Protein AF-A0A963C3F1-F1 (afdb_monomer_lite)

Foldseek 3Di:
DDPPDPPQQLALVVLLVLLCVLQPPNSVVLNVLSVPFDSDLVSNLVSLVVSLVCCCVPGNVVSSVVSNVVSCVSSVD

Sequence (77 aa):
QDAGEQAEAVSAQALITLAEGFFGGRADPVVRKLEKAGESPAELLQAVESAAKLAKLTIDEPKAAQFLIEARKLIGK

Structure (mmCIF, N/CA/C/O backbone):
data_AF-A0A963C3F1-F1
#
_entry.id   AF-A0A963C3F1-F1
#
loop_
_atom_site.group_PDB
_atom_site.id
_atom_site.type_symbol
_atom_site.label_atom_id
_atom_site.label_alt_id
_atom_site.label_comp_id
_atom_site.label_asym_id
_atom_site.label_e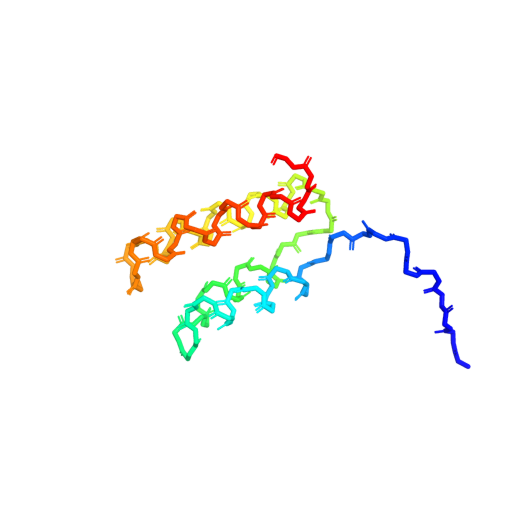ntity_id
_atom_site.label_seq_id
_atom_site.pdbx_PDB_ins_code
_atom_site.Cartn_x
_atom_site.Cartn_y
_atom_site.Cartn_z
_atom_site.occupancy
_atom_site.B_iso_or_equiv
_atom_site.auth_seq_id
_atom_site.auth_comp_id
_atom_site.auth_asym_id
_atom_site.auth_atom_id
_atom_site.pdbx_PDB_model_num
ATOM 1 N N . GLN A 1 1 ? -30.264 -6.720 -2.668 1.00 38.97 1 GLN A N 1
ATOM 2 C CA . GLN A 1 1 ? -28.957 -7.061 -2.081 1.00 38.97 1 GLN A CA 1
ATOM 3 C C . GLN A 1 1 ? -28.256 -5.753 -1.809 1.00 38.97 1 GLN A C 1
ATOM 5 O O . GLN A 1 1 ? -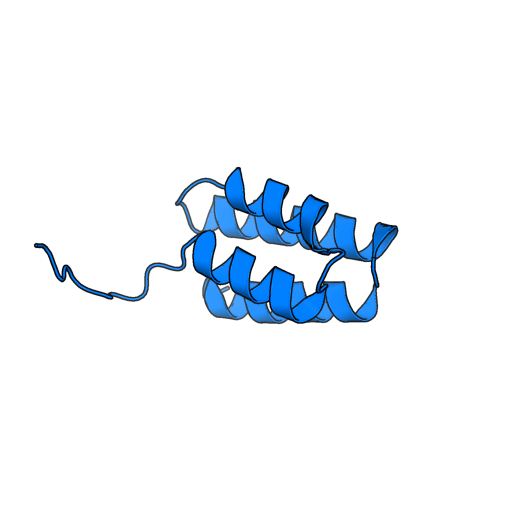28.347 -4.851 -2.631 1.00 38.97 1 GLN A O 1
ATOM 10 N N . ASP A 1 2 ? -27.737 -5.662 -0.598 1.00 36.06 2 ASP A N 1
ATOM 11 C CA . ASP A 1 2 ? -27.295 -4.474 0.118 1.00 36.06 2 ASP A CA 1
ATOM 12 C C . ASP A 1 2 ? -26.320 -3.610 -0.699 1.00 36.06 2 ASP A C 1
ATOM 14 O O . ASP A 1 2 ? -25.216 -4.040 -1.023 1.00 36.06 2 ASP A O 1
ATOM 18 N N . ALA A 1 3 ? -26.758 -2.408 -1.071 1.00 50.44 3 ALA A N 1
ATOM 19 C CA . ALA A 1 3 ? -25.891 -1.322 -1.511 1.00 50.44 3 ALA A CA 1
ATOM 20 C C . ALA A 1 3 ? -25.653 -0.426 -0.289 1.00 50.44 3 ALA A C 1
ATOM 22 O O . ALA A 1 3 ? -26.142 0.699 -0.236 1.00 50.44 3 ALA A O 1
ATOM 23 N N . GLY A 1 4 ? -25.008 -0.991 0.731 1.00 45.12 4 GLY A N 1
ATOM 24 C CA . GLY A 1 4 ? -24.653 -0.289 1.957 1.00 45.12 4 GLY A CA 1
ATOM 25 C C . GLY A 1 4 ? -23.519 0.697 1.700 1.00 45.12 4 GLY A C 1
ATOM 26 O O . GLY A 1 4 ? -22.477 0.335 1.153 1.00 45.12 4 GLY A O 1
ATOM 27 N N . GLU A 1 5 ? -23.784 1.952 2.049 1.00 42.22 5 GLU A N 1
ATOM 28 C CA . GLU A 1 5 ? -22.859 3.063 2.272 1.00 42.22 5 GLU A CA 1
ATOM 29 C C . GLU A 1 5 ? -21.372 2.859 1.899 1.00 42.22 5 GLU A C 1
ATOM 31 O O . GLU A 1 5 ? -20.554 2.367 2.676 1.00 42.22 5 GLU A O 1
ATOM 36 N N . GLN A 1 6 ? -20.977 3.413 0.748 1.00 40.16 6 GLN A N 1
ATOM 37 C CA . GLN A 1 6 ? -19.596 3.826 0.480 1.00 40.16 6 GLN A CA 1
ATOM 38 C C . GLN A 1 6 ? -19.267 5.084 1.300 1.00 40.16 6 GLN A C 1
ATOM 40 O O . GLN A 1 6 ? -19.159 6.185 0.767 1.00 40.16 6 GLN A O 1
ATOM 45 N N . ALA A 1 7 ? -19.139 4.936 2.615 1.00 42.16 7 ALA A N 1
ATOM 46 C CA . ALA A 1 7 ? -18.543 5.947 3.478 1.00 42.16 7 ALA A CA 1
ATOM 47 C C . ALA A 1 7 ? -17.065 5.590 3.687 1.00 42.16 7 ALA A C 1
ATOM 49 O O . ALA A 1 7 ? -16.740 4.886 4.631 1.00 42.16 7 ALA A O 1
ATOM 50 N N . GLU A 1 8 ? -16.215 6.000 2.739 1.00 50.25 8 GLU A N 1
ATOM 51 C CA . GLU A 1 8 ? -14.756 6.245 2.820 1.00 50.25 8 GLU A CA 1
ATOM 52 C C . GLU A 1 8 ? -13.909 5.441 3.844 1.00 50.25 8 GLU A C 1
ATOM 54 O O . GLU A 1 8 ? -12.954 5.951 4.424 1.00 50.25 8 GLU A O 1
ATOM 59 N N . ALA A 1 9 ? -14.215 4.165 4.076 1.00 56.88 9 ALA A N 1
ATOM 60 C CA . ALA A 1 9 ? -13.360 3.272 4.840 1.00 56.88 9 ALA A CA 1
ATOM 61 C C . ALA A 1 9 ? -12.273 2.764 3.896 1.00 56.88 9 ALA A C 1
ATOM 63 O O . ALA A 1 9 ? -12.519 1.961 2.992 1.00 56.88 9 ALA A O 1
ATOM 64 N N . VAL A 1 10 ? -11.060 3.271 4.081 1.00 69.50 10 VAL A N 1
ATOM 65 C CA . VAL A 1 10 ? -9.883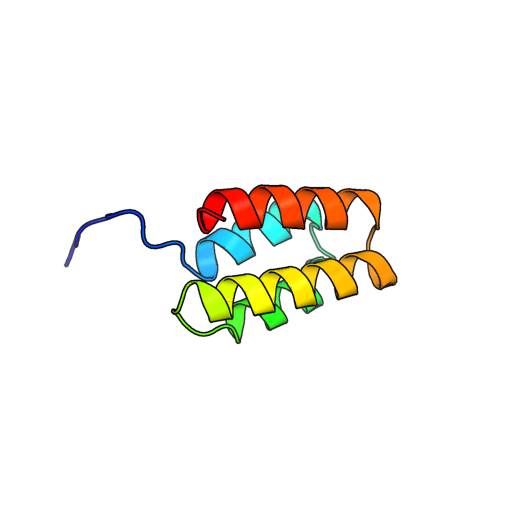 2.797 3.356 1.00 69.50 10 VAL A CA 1
ATOM 66 C C . VAL A 1 10 ? -9.724 1.323 3.662 1.00 69.50 10 VAL A C 1
ATOM 68 O O . VAL A 1 10 ? -9.422 0.941 4.787 1.00 69.50 10 VAL A O 1
ATOM 71 N N . SER A 1 11 ? -9.967 0.494 2.658 1.00 82.00 11 SER A N 1
ATOM 72 C CA . SER A 1 11 ? -9.891 -0.950 2.791 1.00 82.00 11 SER A CA 1
ATOM 73 C C . SER A 1 11 ? -8.552 -1.462 2.277 1.00 82.00 11 SER A C 1
ATOM 75 O O . SER A 1 11 ? -7.921 -0.863 1.398 1.00 82.00 11 SER A O 1
ATOM 77 N N . ALA A 1 12 ? -8.144 -2.632 2.770 1.00 87.31 12 ALA 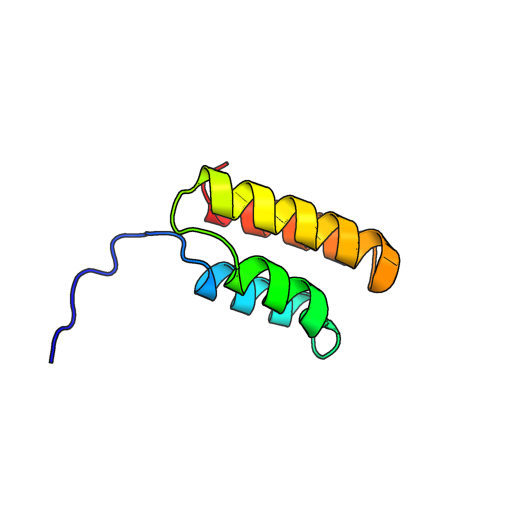A N 1
ATOM 78 C CA . ALA A 1 12 ? -7.015 -3.370 2.214 1.00 87.31 12 ALA A CA 1
ATOM 79 C C . ALA A 1 12 ? -7.142 -3.540 0.686 1.00 87.31 12 ALA A C 1
ATOM 81 O O . ALA A 1 12 ? -6.150 -3.432 -0.031 1.00 87.31 12 ALA A O 1
ATOM 82 N N . GLN A 1 13 ? -8.367 -3.693 0.169 1.00 89.25 13 GLN A N 1
ATOM 83 C CA . GLN A 1 13 ? -8.640 -3.835 -1.262 1.00 89.25 13 GLN A CA 1
ATOM 84 C C . GLN A 1 13 ? -8.243 -2.599 -2.087 1.00 89.25 13 GLN A C 1
ATOM 86 O O . GLN A 1 13 ? -7.694 -2.738 -3.185 1.00 89.25 13 GLN A O 1
ATOM 91 N N . ALA A 1 14 ? -8.478 -1.389 -1.568 1.00 91.06 14 ALA A N 1
ATOM 92 C CA . ALA A 1 14 ? -8.062 -0.156 -2.238 1.00 91.06 14 ALA A CA 1
ATOM 93 C C . ALA A 1 14 ? -6.529 -0.070 -2.333 1.00 91.06 14 ALA A C 1
ATOM 95 O O . ALA A 1 14 ? -5.976 0.277 -3.378 1.00 91.06 14 ALA A O 1
ATOM 96 N N . LEU A 1 15 ? -5.836 -0.465 -1.262 1.00 92.38 15 LEU A N 1
ATOM 97 C CA . LEU A 1 15 ? -4.374 -0.496 -1.209 1.00 92.38 15 LEU A CA 1
ATOM 98 C C . LEU A 1 15 ? -3.782 -1.569 -2.133 1.00 92.38 15 LEU A C 1
ATOM 100 O O . LEU A 1 15 ? -2.746 -1.336 -2.755 1.00 92.38 15 LEU A O 1
ATOM 104 N N . ILE A 1 16 ? -4.439 -2.727 -2.249 1.00 93.38 16 ILE A N 1
ATOM 105 C CA . ILE A 1 16 ? -4.059 -3.805 -3.174 1.00 93.38 16 ILE A CA 1
ATOM 106 C C . ILE A 1 16 ? -4.154 -3.315 -4.618 1.00 93.38 16 ILE A C 1
ATOM 108 O O . ILE A 1 16 ? -3.174 -3.404 -5.353 1.00 93.38 16 ILE A O 1
ATOM 112 N N . THR A 1 17 ? -5.280 -2.700 -4.985 1.00 93.94 17 THR A N 1
ATOM 113 C CA . THR A 1 17 ? -5.486 -2.139 -6.331 1.00 93.94 17 THR A CA 1
ATOM 114 C C . THR A 1 17 ? -4.413 -1.096 -6.664 1.00 93.94 17 THR A C 1
ATOM 116 O O . THR A 1 17 ? -3.846 -1.091 -7.759 1.00 93.94 17 THR A O 1
ATOM 119 N N . LEU A 1 18 ? -4.074 -0.236 -5.696 1.00 93.56 18 LEU A N 1
ATOM 120 C CA . LEU A 1 18 ? -2.989 0.732 -5.837 1.00 93.56 18 LEU A CA 1
ATOM 121 C C . LEU A 1 18 ? -1.638 0.035 -6.075 1.00 93.56 18 LEU A C 1
ATOM 123 O O . LEU A 1 18 ? -0.896 0.408 -6.985 1.00 93.56 18 LEU A O 1
ATOM 127 N N . ALA A 1 19 ? -1.310 -0.986 -5.280 1.00 93.69 19 ALA A N 1
ATOM 128 C CA . ALA A 1 19 ? -0.060 -1.728 -5.408 1.00 93.69 19 ALA A CA 1
ATOM 129 C C . ALA A 1 19 ? 0.077 -2.4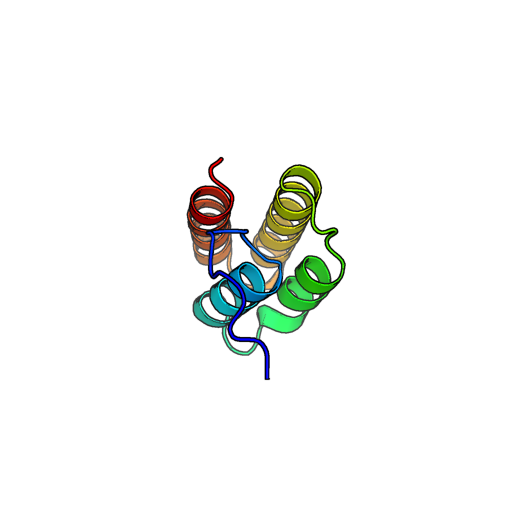23 -6.771 1.00 93.69 19 ALA A C 1
ATOM 131 O O . ALA A 1 19 ? 1.148 -2.376 -7.381 1.00 93.69 19 ALA A O 1
ATOM 132 N N . GLU A 1 20 ? -0.997 -3.032 -7.269 1.00 94.25 20 GLU A N 1
ATOM 133 C CA . GLU A 1 20 ? -1.033 -3.644 -8.599 1.00 94.25 20 GLU A CA 1
ATOM 134 C C . GLU A 1 20 ? -0.795 -2.605 -9.703 1.00 94.25 20 GLU A C 1
ATOM 136 O O . GLU A 1 20 ? -0.026 -2.866 -10.629 1.00 94.25 20 GLU A O 1
ATOM 141 N N . GLY A 1 21 ? -1.344 -1.393 -9.570 1.00 93.62 21 GLY A N 1
ATOM 142 C CA . GLY A 1 21 ? -1.083 -0.287 -10.496 1.00 93.62 21 GLY A CA 1
ATOM 143 C C . GLY A 1 21 ? 0.386 0.161 -10.529 1.00 93.62 21 GLY A C 1
ATOM 144 O O . GLY A 1 21 ? 0.931 0.440 -11.599 1.00 93.62 21 GLY A O 1
ATOM 145 N N . PHE A 1 22 ? 1.066 0.187 -9.378 1.00 93.19 22 PHE A N 1
ATOM 146 C CA . PHE A 1 22 ? 2.480 0.578 -9.298 1.00 93.19 22 PHE A CA 1
ATOM 147 C C . PHE A 1 22 ? 3.431 -0.515 -9.797 1.00 93.19 22 PHE A C 1
ATOM 149 O O . PHE A 1 22 ? 4.345 -0.261 -10.599 1.00 93.19 22 PHE A O 1
ATOM 156 N N . PHE A 1 23 ? 3.249 -1.733 -9.288 1.00 92.38 23 PHE A N 1
ATOM 157 C CA . PHE A 1 23 ? 4.215 -2.820 -9.434 1.00 92.38 23 PHE A CA 1
ATOM 158 C C . PHE A 1 23 ? 3.858 -3.810 -10.550 1.00 92.38 23 PHE A C 1
ATOM 160 O O . PHE A 1 23 ? 4.722 -4.592 -10.963 1.00 92.38 23 PHE A O 1
ATOM 167 N N . GLY A 1 24 ? 2.631 -3.762 -11.079 1.00 90.69 24 GLY A N 1
ATOM 168 C CA . GLY A 1 24 ? 2.140 -4.675 -12.109 1.00 90.69 24 GLY A CA 1
ATOM 169 C C . GLY A 1 24 ? 2.255 -6.134 -11.670 1.00 90.69 24 GLY A C 1
ATOM 170 O O . GLY A 1 24 ? 2.059 -6.466 -10.504 1.00 90.69 24 GLY A O 1
ATOM 171 N N . GLY A 1 25 ? 2.690 -7.012 -12.578 1.00 88.94 25 GLY A N 1
ATOM 172 C CA . GLY A 1 25 ? 2.873 -8.444 -12.296 1.00 88.94 25 GLY A CA 1
ATOM 173 C C . GLY A 1 25 ? 3.909 -8.791 -11.213 1.00 88.94 25 GLY A C 1
ATOM 174 O O . GLY A 1 25 ? 4.083 -9.962 -10.898 1.00 88.94 25 GLY A O 1
ATOM 175 N N . ARG A 1 26 ? 4.610 -7.804 -10.634 1.00 89.56 26 ARG A N 1
ATOM 176 C CA . ARG A 1 26 ? 5.531 -7.993 -9.499 1.00 89.56 26 ARG A CA 1
ATOM 177 C C . ARG A 1 26 ? 4.908 -7.614 -8.150 1.00 89.56 26 ARG A C 1
ATOM 179 O O . ARG A 1 26 ? 5.614 -7.631 -7.148 1.00 89.56 26 ARG A O 1
ATOM 186 N N . ALA A 1 27 ? 3.618 -7.274 -8.108 1.00 92.75 27 ALA A N 1
ATOM 187 C CA . ALA A 1 27 ? 2.933 -6.836 -6.892 1.00 92.75 27 ALA A CA 1
ATOM 188 C C . ALA A 1 27 ? 2.674 -7.961 -5.872 1.00 92.75 27 ALA A C 1
ATOM 190 O O . ALA A 1 27 ? 2.422 -7.653 -4.713 1.00 92.75 27 ALA A O 1
ATOM 191 N N . ASP A 1 28 ? 2.775 -9.240 -6.251 1.00 92.88 28 ASP A N 1
ATOM 192 C CA . ASP A 1 28 ? 2.413 -10.396 -5.406 1.00 92.88 28 ASP A CA 1
ATOM 193 C C . ASP A 1 28 ? 2.903 -10.318 -3.936 1.00 92.88 28 ASP A C 1
ATOM 195 O O . ASP A 1 28 ? 2.076 -10.405 -3.024 1.00 92.88 28 ASP A O 1
ATOM 199 N N . PRO A 1 29 ? 4.194 -10.051 -3.632 1.00 90.25 29 PRO A N 1
ATOM 200 C CA . PRO A 1 29 ? 4.653 -9.986 -2.243 1.00 90.25 29 PRO A CA 1
ATOM 201 C C . PRO A 1 29 ? 4.164 -8.742 -1.482 1.00 90.25 29 PRO A C 1
ATOM 203 O O . PRO A 1 29 ? 4.173 -8.732 -0.249 1.00 90.25 29 PRO A O 1
ATOM 206 N N . VAL A 1 30 ? 3.758 -7.690 -2.197 1.00 93.31 30 VAL A N 1
ATOM 207 C CA . VAL A 1 30 ? 3.118 -6.500 -1.626 1.00 93.31 30 VAL A CA 1
ATOM 208 C C . VAL A 1 30 ? 1.649 -6.791 -1.331 1.00 93.31 30 VAL A C 1
ATOM 210 O O . VAL A 1 30 ? 1.209 -6.560 -0.207 1.00 93.31 30 VAL A O 1
ATOM 213 N N . VAL A 1 31 ? 0.924 -7.355 -2.298 1.00 93.75 31 VAL A N 1
ATOM 214 C CA . VAL A 1 31 ? -0.497 -7.712 -2.180 1.00 93.75 31 VAL A CA 1
ATOM 215 C C . VAL A 1 31 ? -0.715 -8.640 -0.989 1.00 93.75 31 VAL A C 1
ATOM 217 O O . VAL A 1 31 ? -1.463 -8.288 -0.082 1.00 93.75 31 VAL A O 1
ATOM 220 N N . ARG A 1 32 ? 0.068 -9.721 -0.876 1.00 92.12 32 ARG A N 1
ATOM 221 C CA . ARG A 1 32 ? -0.013 -10.662 0.258 1.00 92.12 32 ARG A CA 1
ATOM 222 C C . ARG A 1 32 ? 0.192 -10.025 1.632 1.00 92.12 32 ARG A C 1
ATOM 224 O O . ARG A 1 32 ? -0.214 -10.594 2.644 1.00 92.12 32 ARG A O 1
ATOM 231 N N . LYS A 1 33 ? 0.908 -8.901 1.704 1.00 91.44 33 LYS A N 1
ATOM 232 C CA . LYS A 1 33 ? 1.123 -8.158 2.954 1.00 91.44 33 LYS A CA 1
ATOM 233 C C . LYS A 1 33 ? -0.085 -7.307 3.311 1.00 91.44 33 LYS A C 1
ATOM 235 O O . LYS A 1 33 ? -0.425 -7.228 4.485 1.00 91.44 33 LYS A O 1
ATOM 240 N N . LEU A 1 34 ? -0.716 -6.710 2.307 1.00 91.62 34 LEU A N 1
ATOM 241 C CA . LEU A 1 34 ? -1.919 -5.900 2.463 1.00 91.62 34 LEU A CA 1
ATOM 242 C C . LEU A 1 34 ? -3.147 -6.771 2.753 1.00 91.62 34 LEU A C 1
ATOM 244 O O . LEU A 1 34 ? -3.944 -6.405 3.602 1.00 91.62 34 LEU A O 1
ATOM 248 N N . GLU A 1 35 ? -3.254 -7.957 2.150 1.00 90.56 35 GLU A N 1
ATOM 249 C CA . GLU A 1 35 ? -4.325 -8.930 2.441 1.00 90.56 35 GLU A CA 1
ATOM 250 C C . GLU A 1 35 ? -4.306 -9.440 3.887 1.00 90.56 35 GLU A C 1
ATOM 252 O O . GLU A 1 35 ? -5.328 -9.854 4.424 1.00 90.56 35 GLU A O 1
ATOM 257 N N . LYS A 1 36 ? -3.129 -9.434 4.522 1.00 88.94 36 LYS A N 1
ATOM 258 C CA . LYS A 1 36 ? -2.952 -9.828 5.927 1.00 88.94 36 LYS A CA 1
ATOM 259 C C . LYS A 1 36 ? -3.096 -8.658 6.898 1.00 88.94 36 LYS A C 1
ATOM 261 O O . LYS A 1 36 ? -2.910 -8.857 8.097 1.00 88.94 36 LYS A O 1
ATOM 266 N N . ALA A 1 37 ? -3.340 -7.451 6.394 1.00 88.88 37 ALA A N 1
ATOM 267 C CA . ALA A 1 37 ? -3.547 -6.288 7.235 1.00 88.88 37 ALA A CA 1
ATOM 268 C C . ALA A 1 37 ? -4.916 -6.375 7.918 1.00 88.88 37 ALA A C 1
ATOM 270 O O . ALA A 1 37 ? -5.890 -6.811 7.306 1.00 88.88 37 ALA A O 1
ATOM 271 N N . GLY A 1 38 ? -4.986 -5.940 9.175 1.00 85.06 38 GLY A N 1
ATOM 272 C CA . GLY A 1 38 ? -6.262 -5.711 9.844 1.00 85.06 38 GLY A CA 1
ATOM 273 C C . GLY A 1 38 ? -7.011 -4.513 9.256 1.00 85.06 38 GLY A C 1
ATOM 274 O O . GLY A 1 38 ? -6.497 -3.776 8.414 1.00 85.06 38 GLY A O 1
ATOM 275 N N . GLU A 1 39 ? -8.238 -4.306 9.722 1.00 82.69 39 GLU A N 1
ATOM 276 C CA . GLU A 1 39 ? -9.139 -3.254 9.227 1.00 82.69 39 GLU A CA 1
ATOM 277 C C . GLU A 1 39 ? -8.864 -1.886 9.874 1.00 82.69 39 GLU A C 1
ATOM 279 O O . GLU A 1 39 ? -9.366 -0.855 9.427 1.00 82.69 39 GLU A O 1
ATOM 284 N N . SER A 1 40 ? -8.041 -1.852 10.925 1.00 87.31 40 SER A N 1
ATOM 285 C CA . SER A 1 40 ? -7.701 -0.616 11.623 1.00 87.31 40 SER A CA 1
ATOM 286 C C . SER A 1 40 ? -6.766 0.257 10.771 1.00 87.31 40 SER A C 1
ATOM 288 O O . SER A 1 40 ? -5.771 -0.251 10.247 1.00 87.31 40 SER A O 1
ATOM 290 N N . PRO A 1 41 ? -6.941 1.593 10.734 1.00 86.44 41 PRO A N 1
ATOM 291 C CA . PRO A 1 41 ? -6.043 2.495 10.001 1.00 86.44 41 PRO A CA 1
ATOM 292 C C . PRO A 1 41 ? -4.559 2.343 10.373 1.00 86.44 41 PRO A C 1
ATOM 294 O O . PRO A 1 41 ? -3.678 2.490 9.528 1.00 86.44 41 PRO A O 1
ATOM 297 N N . ALA A 1 42 ? -4.269 2.026 11.639 1.00 89.06 42 ALA A N 1
ATOM 298 C CA . ALA A 1 42 ? -2.910 1.770 12.112 1.00 89.06 42 ALA A CA 1
ATOM 299 C C . ALA A 1 42 ? -2.313 0.474 11.534 1.00 89.06 42 ALA A C 1
ATOM 301 O O . ALA A 1 42 ? -1.142 0.452 11.159 1.00 89.06 42 ALA A O 1
ATOM 302 N N . GLU A 1 43 ? -3.114 -0.587 11.428 1.00 90.75 43 GLU A N 1
ATOM 303 C CA . GLU A 1 43 ? -2.685 -1.874 10.872 1.00 90.75 43 GLU A CA 1
ATOM 304 C C . GLU A 1 43 ? -2.478 -1.778 9.360 1.00 90.75 43 GLU A C 1
ATOM 306 O O . GLU A 1 43 ? -1.470 -2.263 8.844 1.00 90.75 43 GLU A O 1
ATOM 311 N N . LEU A 1 44 ? -3.375 -1.073 8.664 1.00 90.88 44 LEU A N 1
ATOM 312 C CA . LEU A 1 44 ? -3.235 -0.766 7.241 1.00 90.88 44 LEU A CA 1
ATOM 313 C C . LEU A 1 44 ? -1.960 0.036 6.971 1.00 90.88 44 LEU A C 1
ATOM 315 O O . LEU A 1 44 ? -1.191 -0.312 6.075 1.00 90.88 44 LEU A O 1
ATOM 319 N N . LEU A 1 45 ? -1.684 1.064 7.780 1.00 91.88 45 LEU A N 1
ATOM 320 C CA . LEU A 1 45 ? -0.460 1.854 7.658 1.00 91.88 45 LEU A CA 1
ATOM 321 C C . LEU A 1 45 ? 0.786 0.983 7.855 1.00 91.88 45 LEU A C 1
ATOM 323 O O . LEU A 1 45 ? 1.692 1.005 7.021 1.00 91.88 45 LEU A O 1
ATOM 327 N N . GLN A 1 46 ? 0.807 0.160 8.904 1.00 93.31 46 GLN A N 1
ATOM 328 C CA . GLN A 1 46 ? 1.924 -0.742 9.184 1.00 93.31 46 GLN A CA 1
ATOM 329 C C . GLN A 1 46 ? 2.146 -1.758 8.051 1.00 93.31 46 GLN A C 1
ATOM 331 O O . GLN A 1 46 ? 3.294 -2.067 7.697 1.00 93.31 46 GLN A O 1
ATOM 336 N N . ALA A 1 47 ? 1.065 -2.273 7.463 1.00 94.25 47 ALA A N 1
ATOM 337 C CA . ALA A 1 47 ? 1.126 -3.189 6.332 1.00 94.25 47 ALA A CA 1
ATOM 338 C C . ALA A 1 47 ? 1.678 -2.501 5.079 1.00 94.25 47 ALA A C 1
ATOM 340 O O . ALA A 1 47 ? 2.582 -3.045 4.440 1.00 94.25 47 ALA A O 1
ATOM 341 N N . VAL A 1 48 ? 1.215 -1.285 4.774 1.00 94.00 48 VAL A N 1
ATOM 342 C CA . VAL A 1 48 ? 1.702 -0.459 3.660 1.00 94.00 48 VAL A CA 1
ATOM 343 C C . VAL A 1 48 ? 3.182 -0.133 3.813 1.00 94.00 48 VAL A C 1
ATOM 345 O O . VAL A 1 48 ? 3.944 -0.311 2.866 1.00 94.00 48 VAL A O 1
ATOM 348 N N . GLU A 1 49 ? 3.629 0.299 4.990 1.00 94.56 49 GLU A N 1
ATOM 349 C CA . GLU A 1 49 ? 5.043 0.602 5.241 1.00 94.56 49 GLU A CA 1
ATOM 350 C C . GLU A 1 49 ? 5.922 -0.643 5.078 1.00 94.56 49 GLU A C 1
ATOM 352 O O . GLU A 1 49 ? 6.970 -0.611 4.422 1.00 94.56 49 GLU A O 1
ATOM 357 N N . SER A 1 50 ? 5.465 -1.776 5.615 1.00 94.81 50 SER A N 1
ATOM 358 C CA . SER A 1 50 ? 6.152 -3.062 5.485 1.00 94.81 50 SER A CA 1
ATOM 359 C C . SER A 1 50 ? 6.177 -3.578 4.044 1.00 94.81 50 SER A C 1
ATOM 361 O O . SER A 1 50 ? 7.145 -4.234 3.636 1.00 94.81 50 SER A O 1
ATOM 363 N N . ALA A 1 51 ? 5.120 -3.325 3.276 1.00 94.50 51 ALA A N 1
ATOM 364 C CA . ALA A 1 51 ? 5.025 -3.641 1.858 1.00 94.50 51 ALA A CA 1
ATOM 365 C C . ALA A 1 51 ? 5.951 -2.752 1.024 1.00 94.50 51 ALA A C 1
ATOM 367 O O . ALA A 1 51 ? 6.754 -3.271 0.251 1.00 94.50 51 ALA A O 1
ATOM 368 N N . ALA A 1 52 ? 5.917 -1.438 1.241 1.00 94.75 52 ALA A N 1
ATOM 369 C CA . ALA A 1 52 ? 6.767 -0.473 0.558 1.00 94.75 52 ALA A CA 1
ATOM 370 C C . ALA A 1 52 ? 8.252 -0.763 0.801 1.00 94.75 52 ALA A C 1
ATOM 372 O O . ALA A 1 52 ? 9.044 -0.763 -0.137 1.00 94.75 52 ALA A O 1
ATOM 373 N N . LYS A 1 53 ? 8.643 -1.106 2.037 1.00 94.75 53 LYS A N 1
ATOM 374 C CA . LYS A 1 53 ? 10.026 -1.505 2.342 1.00 94.75 53 LYS A CA 1
ATOM 375 C C . LYS A 1 53 ? 10.454 -2.754 1.568 1.00 94.75 53 LYS A C 1
ATOM 377 O O . LYS A 1 53 ? 11.584 -2.821 1.097 1.00 94.75 53 LYS A O 1
ATOM 382 N N . LEU A 1 54 ? 9.562 -3.733 1.421 1.00 93.31 54 LEU A N 1
ATOM 383 C CA . LEU A 1 54 ? 9.839 -4.930 0.627 1.00 93.31 54 LEU A CA 1
ATOM 384 C C . LEU A 1 54 ? 9.953 -4.590 -0.860 1.00 93.31 54 LEU A C 1
ATOM 386 O O . LEU A 1 54 ? 10.926 -4.992 -1.495 1.00 93.31 54 LEU A O 1
ATOM 390 N N . ALA A 1 55 ? 9.006 -3.825 -1.401 1.00 93.12 55 ALA A N 1
ATOM 391 C CA . ALA A 1 55 ? 9.011 -3.402 -2.798 1.00 93.12 55 ALA A CA 1
ATOM 392 C C . ALA A 1 55 ? 10.264 -2.592 -3.142 1.00 93.12 55 ALA A C 1
ATOM 394 O O . ALA A 1 55 ? 10.867 -2.806 -4.192 1.00 93.12 55 ALA A O 1
ATOM 395 N N . LYS A 1 56 ? 10.710 -1.739 -2.214 1.00 93.88 56 LYS A N 1
ATOM 396 C CA . LYS A 1 56 ? 11.940 -0.960 -2.338 1.00 93.88 56 LYS A CA 1
ATOM 397 C C . LYS A 1 56 ? 13.172 -1.848 -2.528 1.00 93.88 56 LYS A C 1
ATOM 399 O O . LYS A 1 56 ? 14.040 -1.516 -3.322 1.00 93.88 56 LYS A O 1
ATOM 404 N N . LEU A 1 57 ? 13.236 -2.973 -1.814 1.00 93.19 57 LEU A N 1
ATOM 405 C CA . LEU A 1 57 ? 14.375 -3.896 -1.847 1.00 93.19 57 LEU A CA 1
ATOM 406 C C . LEU A 1 57 ? 14.310 -4.925 -2.984 1.00 93.19 57 LEU A C 1
ATOM 408 O O . LEU A 1 57 ? 15.343 -5.464 -3.365 1.00 93.19 57 LEU A O 1
ATOM 412 N N . THR A 1 58 ? 13.113 -5.250 -3.479 1.00 89.94 58 THR A N 1
ATOM 413 C CA . THR A 1 58 ? 12.902 -6.432 -4.340 1.00 89.94 58 THR A CA 1
ATOM 414 C C . THR A 1 58 ? 12.296 -6.125 -5.706 1.00 89.94 58 THR A C 1
ATOM 416 O O . THR A 1 58 ? 12.441 -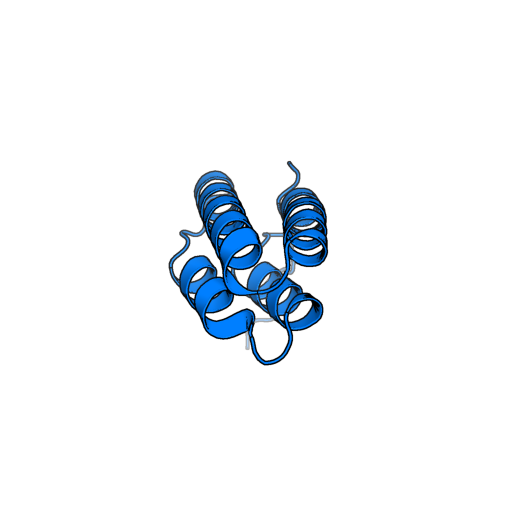6.932 -6.622 1.00 89.94 58 THR A O 1
ATOM 419 N N . ILE A 1 59 ? 11.623 -4.983 -5.868 1.00 90.94 59 ILE A N 1
ATOM 420 C CA . ILE A 1 59 ? 10.883 -4.641 -7.087 1.00 90.94 59 ILE A CA 1
ATOM 421 C C . ILE A 1 59 ? 11.497 -3.411 -7.747 1.00 90.94 59 ILE A C 1
ATOM 423 O O . ILE A 1 59 ? 12.014 -3.508 -8.863 1.00 90.94 59 ILE A O 1
ATOM 427 N N . ASP A 1 60 ? 11.350 -2.259 -7.091 1.00 90.00 60 ASP A N 1
ATOM 428 C CA . ASP A 1 60 ? 11.654 -0.940 -7.636 1.00 90.00 60 ASP A CA 1
ATOM 429 C C . ASP A 1 60 ? 11.560 0.119 -6.519 1.00 90.00 60 ASP A C 1
ATOM 431 O O . ASP A 1 60 ? 10.486 0.372 -5.965 1.00 90.00 60 ASP A O 1
ATOM 435 N N . GLU A 1 61 ? 12.697 0.719 -6.165 1.00 91.75 61 GLU A N 1
ATOM 436 C CA . GLU A 1 61 ? 12.802 1.742 -5.120 1.00 91.75 61 GLU A CA 1
ATOM 437 C C . GLU A 1 61 ? 11.944 2.997 -5.374 1.00 91.75 61 GLU A C 1
ATOM 439 O O . GLU A 1 61 ? 11.155 3.348 -4.486 1.00 91.75 61 GLU A O 1
ATOM 444 N N . PRO A 1 62 ? 12.040 3.682 -6.530 1.00 92.81 62 PRO A N 1
ATOM 445 C CA . PRO A 1 62 ? 11.259 4.894 -6.757 1.00 92.81 62 PRO A CA 1
ATOM 446 C C . PRO A 1 62 ? 9.751 4.627 -6.788 1.00 92.81 62 PRO A C 1
ATOM 448 O O . PRO A 1 62 ? 8.985 5.402 -6.209 1.00 92.81 62 PRO A O 1
ATOM 451 N N . LYS A 1 63 ? 9.302 3.513 -7.377 1.00 93.19 63 LYS A N 1
ATOM 452 C CA . LYS A 1 63 ? 7.879 3.136 -7.346 1.00 93.19 63 LYS A CA 1
ATOM 453 C C . LYS A 1 63 ? 7.402 2.790 -5.942 1.00 93.19 63 LYS A C 1
ATOM 455 O O . LYS A 1 63 ? 6.285 3.144 -5.581 1.00 93.19 63 LYS A O 1
ATOM 460 N N . ALA A 1 64 ? 8.240 2.144 -5.132 1.00 94.19 64 ALA A N 1
ATOM 461 C CA . ALA A 1 64 ? 7.901 1.833 -3.748 1.00 94.19 64 ALA A CA 1
ATOM 462 C C . ALA A 1 64 ? 7.713 3.087 -2.886 1.00 94.19 64 ALA A C 1
ATOM 464 O O . ALA A 1 64 ? 6.797 3.135 -2.063 1.00 94.19 64 ALA A O 1
ATOM 465 N N . ALA A 1 65 ? 8.546 4.109 -3.096 1.00 94.56 65 ALA A N 1
ATOM 466 C CA . ALA A 1 65 ? 8.392 5.394 -2.425 1.00 94.56 65 ALA A CA 1
ATOM 467 C C . ALA A 1 65 ? 7.081 6.093 -2.826 1.00 94.56 65 ALA A C 1
ATOM 469 O O . ALA A 1 65 ? 6.360 6.575 -1.954 1.00 94.56 65 ALA A O 1
ATOM 470 N N . GLN A 1 66 ? 6.739 6.102 -4.119 1.00 94.94 66 GLN A N 1
ATOM 471 C CA . GLN A 1 66 ? 5.480 6.690 -4.591 1.00 94.94 66 GLN A CA 1
ATOM 472 C C . GLN A 1 66 ? 4.250 5.923 -4.091 1.00 94.94 66 GLN A C 1
ATOM 474 O O . GLN A 1 66 ? 3.311 6.545 -3.601 1.00 94.94 66 GLN A O 1
ATOM 479 N N . PHE A 1 67 ? 4.286 4.589 -4.124 1.00 94.94 67 PHE A N 1
ATOM 480 C CA . PHE A 1 67 ? 3.230 3.746 -3.563 1.00 94.94 67 PHE A CA 1
ATOM 481 C C . PHE A 1 67 ? 2.953 4.088 -2.094 1.00 94.94 67 PHE A C 1
ATOM 483 O O . PHE A 1 67 ? 1.800 4.270 -1.719 1.00 94.94 67 PHE A O 1
ATOM 490 N N . LEU A 1 68 ? 3.998 4.233 -1.270 1.00 94.69 68 LEU A N 1
ATOM 491 C CA . LEU A 1 68 ? 3.849 4.584 0.144 1.00 94.69 68 LEU A CA 1
ATOM 492 C C . LEU A 1 68 ? 3.168 5.945 0.338 1.00 94.69 68 LEU A C 1
ATOM 494 O O . LEU A 1 68 ? 2.332 6.091 1.227 1.00 94.69 68 LEU A O 1
ATOM 498 N N . ILE A 1 69 ? 3.528 6.936 -0.477 1.00 94.69 69 ILE A N 1
ATOM 499 C CA . ILE A 1 69 ? 2.942 8.279 -0.415 1.00 94.69 69 ILE A CA 1
ATOM 500 C C . ILE A 1 69 ? 1.450 8.226 -0.762 1.00 94.69 69 ILE A C 1
ATOM 502 O O . ILE A 1 69 ? 0.632 8.753 -0.011 1.00 94.69 69 ILE A O 1
ATOM 506 N N . GLU A 1 70 ? 1.085 7.565 -1.860 1.00 94.31 70 GLU A N 1
ATOM 507 C CA . GLU A 1 70 ? -0.312 7.453 -2.301 1.00 94.31 70 GLU A CA 1
ATOM 508 C C . GLU A 1 70 ? -1.157 6.608 -1.335 1.00 94.31 70 GLU A C 1
ATOM 510 O O . GLU A 1 70 ? -2.283 6.971 -0.999 1.00 94.31 70 GLU A O 1
ATOM 515 N N . ALA A 1 71 ? -0.593 5.527 -0.801 1.00 92.94 71 ALA A N 1
ATOM 516 C CA . ALA A 1 71 ? -1.259 4.687 0.186 1.00 92.94 71 ALA A CA 1
ATOM 517 C C . ALA A 1 71 ? -1.515 5.423 1.514 1.00 92.94 71 ALA A C 1
ATOM 519 O O . ALA A 1 71 ? -2.572 5.254 2.115 1.00 92.94 71 ALA A O 1
ATOM 520 N N . ARG A 1 72 ? -0.584 6.273 1.967 1.00 92.25 72 ARG A N 1
ATOM 521 C CA . ARG A 1 72 ? -0.780 7.115 3.161 1.00 92.25 72 ARG A CA 1
ATOM 522 C C . ARG A 1 72 ? -1.880 8.152 2.963 1.00 92.25 72 ARG A C 1
ATOM 524 O O . ARG A 1 72 ? -2.726 8.293 3.841 1.00 92.25 72 ARG A O 1
ATOM 531 N N . LYS A 1 73 ? -1.920 8.795 1.789 1.00 91.25 73 LYS A N 1
ATOM 532 C CA . LYS A 1 73 ? -3.006 9.715 1.419 1.00 91.25 73 LYS A CA 1
ATOM 533 C C . LYS A 1 73 ? -4.360 9.023 1.451 1.00 91.25 73 LYS A C 1
ATOM 535 O O . LYS A 1 73 ? -5.293 9.601 1.991 1.00 91.25 73 LYS A O 1
ATOM 540 N N . LEU A 1 74 ? -4.442 7.797 0.923 1.00 88.75 74 LEU A N 1
ATOM 541 C CA . LEU A 1 74 ? -5.658 6.991 1.016 1.00 88.75 74 LEU A CA 1
ATOM 542 C C . LEU A 1 74 ? -6.047 6.799 2.479 1.00 88.75 74 LEU A C 1
ATOM 544 O O . LEU A 1 74 ? -7.135 7.203 2.839 1.00 88.75 74 LEU A O 1
ATOM 548 N N . ILE A 1 75 ? -5.143 6.299 3.331 1.00 86.94 75 ILE A N 1
ATOM 549 C CA . ILE A 1 75 ? -5.392 6.056 4.770 1.00 86.94 75 ILE A CA 1
ATOM 550 C C . ILE A 1 75 ? -5.715 7.348 5.561 1.00 86.94 75 ILE A C 1
ATOM 552 O O . ILE A 1 75 ? -6.224 7.272 6.680 1.00 86.94 75 ILE A O 1
ATOM 556 N N . GLY A 1 76 ? -5.436 8.533 5.010 1.00 83.06 76 GLY A N 1
ATOM 557 C CA . GLY A 1 76 ? -5.611 9.821 5.686 1.00 83.06 76 GLY A CA 1
ATOM 558 C C . GLY A 1 76 ? -4.473 10.158 6.659 1.00 83.06 76 GLY A C 1
ATOM 559 O O . GLY A 1 76 ? -4.717 10.732 7.723 1.00 83.06 76 GLY A O 1
ATOM 560 N N . LYS A 1 77 ? -3.235 9.757 6.334 1.00 64.75 77 LYS A N 1
ATOM 561 C CA . LYS A 1 77 ? -2.021 9.935 7.153 1.00 64.75 77 LYS A CA 1
ATOM 562 C C . LYS A 1 77 ? -0.929 10.747 6.467 1.00 64.75 77 LYS A C 1
ATOM 564 O O . LYS A 1 77 ? -0.799 10.664 5.227 1.00 64.75 77 LYS A O 1
#

pLDDT: mean 85.47, std 15.74, range [36.06, 94.94]

Radius of gyration: 12.33 Å; chains: 1; bounding box: 43×21×24 Å

Secondary structure (DSSP, 8-state):
-----------HHHHHHHHHHHHGGG-HHHHHHHTT--SSHHHHHHHHHHHHHHHHHHT-HHHHHHHHHHHHHHHT-